Protein AF-A0A165FC86-F1 (afdb_monomer_lite)

Structure (mmCIF, N/CA/C/O backbone):
data_AF-A0A165FC86-F1
#
_entry.id   AF-A0A165FC86-F1
#
loop_
_atom_site.group_PDB
_atom_site.id
_atom_site.type_symbol
_atom_site.label_atom_id
_atom_site.label_alt_id
_atom_site.label_comp_id
_atom_site.label_asym_id
_atom_site.label_entity_id
_atom_site.label_seq_id
_atom_site.pdbx_PDB_ins_code
_atom_site.Cartn_x
_atom_site.Cartn_y
_atom_site.Cartn_z
_atom_site.occupancy
_atom_site.B_iso_or_equiv
_atom_site.auth_seq_id
_atom_site.auth_comp_id
_atom_site.auth_asym_id
_atom_site.auth_atom_id
_atom_site.pdbx_PDB_model_num
ATOM 1 N N . MET A 1 1 ? -1.847 -21.727 8.354 1.00 41.19 1 MET A N 1
ATOM 2 C CA . MET A 1 1 ? -1.848 -20.343 8.874 1.00 41.19 1 MET A CA 1
ATOM 3 C C . MET A 1 1 ? -2.088 -19.400 7.702 1.00 41.19 1 MET A C 1
ATOM 5 O O . MET A 1 1 ? -1.150 -19.081 6.995 1.00 41.19 1 MET A O 1
ATOM 9 N N . ALA A 1 2 ? -3.341 -19.026 7.451 1.00 46.56 2 ALA A N 1
ATOM 10 C CA . ALA A 1 2 ? -3.716 -17.982 6.496 1.00 46.56 2 ALA A CA 1
ATOM 11 C C . ALA A 1 2 ? -4.871 -17.217 7.147 1.00 46.56 2 ALA A C 1
ATOM 13 O O . ALA A 1 2 ? -6.039 -17.497 6.910 1.00 46.56 2 ALA A O 1
ATOM 14 N N . LYS A 1 3 ? -4.522 -16.380 8.127 1.00 47.34 3 LYS A N 1
ATOM 15 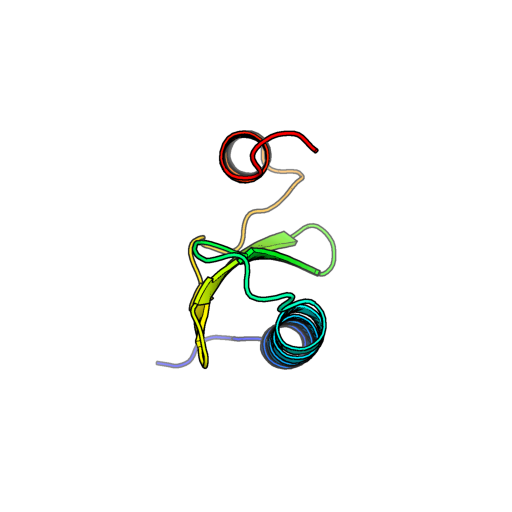C CA . LYS A 1 3 ? -5.484 -15.552 8.848 1.00 47.34 3 LYS A CA 1
ATOM 16 C C . LYS A 1 3 ? -5.641 -14.269 8.032 1.00 47.34 3 LYS A C 1
ATOM 18 O O . LYS A 1 3 ? -4.755 -13.422 8.049 1.00 47.34 3 LYS A O 1
ATOM 23 N N . ASP A 1 4 ? -6.709 -14.226 7.244 1.00 51.78 4 ASP A N 1
ATOM 24 C CA . ASP A 1 4 ? -7.319 -13.022 6.680 1.00 51.78 4 ASP A CA 1
ATOM 25 C C . ASP A 1 4 ? -6.375 -12.074 5.911 1.00 51.78 4 ASP A C 1
ATOM 27 O O . ASP A 1 4 ? -6.044 -10.969 6.359 1.00 51.78 4 ASP A O 1
ATOM 31 N N . ARG A 1 5 ? -6.030 -12.433 4.668 1.00 56.94 5 ARG A N 1
ATOM 32 C CA . ARG A 1 5 ? -6.096 -11.406 3.621 1.00 56.94 5 ARG A CA 1
ATOM 33 C C . ARG A 1 5 ? -7.553 -11.348 3.165 1.00 56.94 5 ARG A C 1
ATOM 35 O O . ARG A 1 5 ? -8.011 -12.300 2.543 1.00 56.94 5 ARG A O 1
ATOM 42 N N . PRO A 1 6 ? -8.315 -10.298 3.527 1.00 69.12 6 PRO A N 1
ATOM 43 C CA . PRO A 1 6 ? -9.629 -10.097 2.935 1.00 69.12 6 PRO A CA 1
ATOM 44 C C . PRO A 1 6 ? -9.444 -9.979 1.423 1.00 69.12 6 PRO A C 1
ATOM 46 O O . PRO A 1 6 ? -8.553 -9.244 0.998 1.00 69.12 6 PRO A O 1
ATOM 49 N N . ALA A 1 7 ? -10.273 -10.671 0.638 1.00 78.56 7 ALA A N 1
ATOM 50 C CA . ALA A 1 7 ? -10.195 -10.687 -0.828 1.00 78.56 7 ALA A CA 1
ATOM 51 C C . ALA A 1 7 ? -10.165 -9.276 -1.446 1.00 78.56 7 ALA A C 1
ATOM 53 O O . ALA A 1 7 ? -9.576 -9.064 -2.499 1.00 78.56 7 ALA A O 1
ATOM 54 N N . GLU A 1 8 ? -10.741 -8.295 -0.750 1.00 81.00 8 GLU A N 1
ATOM 55 C CA . GLU A 1 8 ? -10.718 -6.878 -1.115 1.00 81.00 8 GLU A CA 1
ATOM 56 C C . GLU A 1 8 ? -9.294 -6.308 -1.224 1.00 81.00 8 GLU A C 1
ATOM 58 O O . GLU A 1 8 ? -9.030 -5.488 -2.097 1.00 81.00 8 GLU A O 1
ATOM 63 N N . TRP A 1 9 ? -8.361 -6.749 -0.370 1.00 85.25 9 TRP A N 1
ATOM 64 C CA . TRP A 1 9 ? -6.966 -6.300 -0.419 1.00 85.25 9 TRP A CA 1
ATOM 65 C C . TRP A 1 9 ? -6.220 -6.88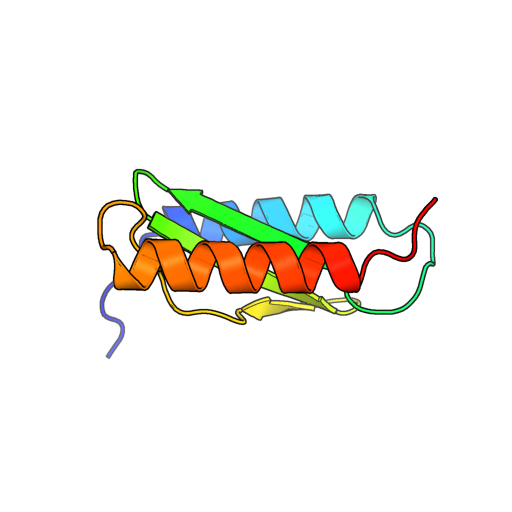0 -1.613 1.00 85.25 9 TRP A C 1
ATOM 67 O O . TRP A 1 9 ? -5.459 -6.152 -2.242 1.00 85.25 9 TRP A O 1
ATOM 77 N N . ASP A 1 10 ? -6.428 -8.164 -1.913 1.00 84.31 10 ASP A N 1
ATOM 78 C CA . ASP A 1 10 ? -5.785 -8.805 -3.062 1.00 84.31 10 ASP A CA 1
ATOM 79 C C . ASP A 1 10 ? -6.338 -8.215 -4.371 1.00 84.31 10 ASP A C 1
ATOM 81 O O . ASP A 1 10 ? -5.558 -7.792 -5.219 1.00 84.31 10 ASP A O 1
ATOM 85 N N . ALA A 1 11 ? -7.660 -8.038 -4.480 1.00 86.44 11 ALA A N 1
ATOM 86 C CA . ALA A 1 11 ? -8.290 -7.409 -5.643 1.00 86.44 11 ALA A CA 1
ATOM 87 C C . ALA A 1 11 ? -7.837 -5.951 -5.850 1.00 86.44 11 ALA A C 1
ATOM 89 O O . ALA A 1 11 ? -7.549 -5.535 -6.971 1.00 86.44 11 ALA A O 1
ATOM 90 N N . ALA A 1 12 ? -7.745 -5.160 -4.776 1.00 87.31 12 ALA A N 1
ATOM 91 C CA . ALA A 1 12 ? -7.269 -3.784 -4.874 1.00 87.31 12 ALA A CA 1
ATOM 92 C C . ALA A 1 12 ? -5.768 -3.704 -5.207 1.00 87.31 12 ALA A C 1
ATOM 94 O O . ALA A 1 12 ? -5.348 -2.784 -5.909 1.00 87.31 12 ALA A O 1
ATOM 95 N N . ALA A 1 13 ? -4.959 -4.661 -4.738 1.00 85.50 13 ALA A N 1
ATOM 96 C CA . ALA A 1 13 ? -3.550 -4.757 -5.107 1.00 85.50 13 ALA A CA 1
ATOM 97 C C . ALA A 1 13 ? -3.372 -5.134 -6.588 1.00 85.50 13 ALA A C 1
ATOM 99 O O . ALA A 1 13 ? -2.571 -4.494 -7.260 1.00 85.50 13 ALA A O 1
ATOM 100 N N . GLU A 1 14 ? -4.151 -6.084 -7.119 1.00 87.12 14 GLU A N 1
ATOM 101 C CA . GLU A 1 14 ? -4.148 -6.430 -8.553 1.00 87.12 14 GLU A CA 1
ATOM 102 C C . GLU A 1 14 ? -4.555 -5.235 -9.430 1.00 87.12 14 GLU A C 1
ATOM 104 O O . GLU A 1 14 ? -3.908 -4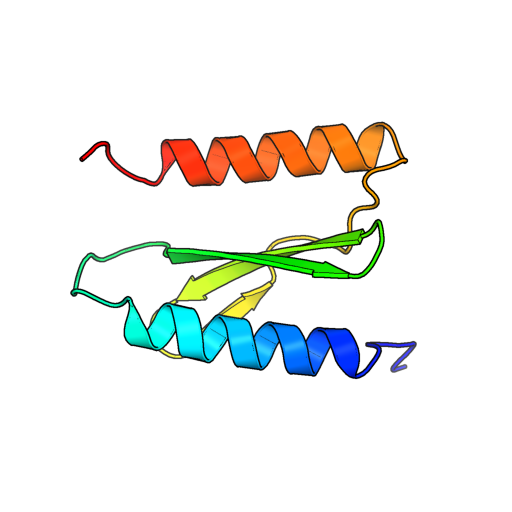.933 -10.433 1.00 87.12 14 GLU A O 1
ATOM 109 N N . GLN A 1 15 ? -5.593 -4.491 -9.033 1.00 86.44 15 GLN A N 1
ATOM 110 C CA . GLN A 1 15 ? -5.995 -3.271 -9.742 1.00 86.44 15 GLN A CA 1
ATOM 111 C C . GLN A 1 15 ? -4.896 -2.203 -9.725 1.00 86.44 15 GLN A C 1
ATOM 113 O O . GLN A 1 15 ? -4.656 -1.543 -10.740 1.00 86.44 15 GLN A O 1
ATOM 118 N N . LEU A 1 16 ? -4.222 -2.036 -8.583 1.00 85.94 16 LEU A N 1
ATOM 119 C CA . LEU A 1 16 ? -3.086 -1.131 -8.464 1.00 85.94 16 LEU A CA 1
ATOM 120 C C . LEU A 1 16 ? -1.927 -1.585 -9.363 1.00 85.94 16 LEU A C 1
ATOM 122 O O . LEU A 1 16 ? -1.337 -0.741 -10.031 1.00 85.94 16 LEU A O 1
ATOM 126 N N . GLU A 1 17 ? -1.634 -2.885 -9.444 1.00 85.19 17 GLU A N 1
ATOM 127 C CA . GLU A 1 17 ? -0.586 -3.430 -10.318 1.00 85.19 17 GLU A CA 1
ATOM 128 C C . GLU A 1 17 ? -0.831 -3.036 -11.770 1.00 85.19 17 GLU A C 1
ATOM 130 O O . GLU A 1 17 ? 0.012 -2.373 -12.376 1.00 85.19 17 GLU A O 1
ATOM 135 N N . HIS A 1 18 ? -2.024 -3.331 -12.285 1.00 83.56 18 HIS A N 1
ATOM 136 C CA . HIS A 1 18 ? -2.404 -2.995 -13.654 1.00 83.56 18 HIS A CA 1
ATOM 137 C C . HIS A 1 18 ? -2.356 -1.489 -13.938 1.00 83.56 18 HIS A C 1
ATOM 139 O O . HIS A 1 18 ? -1.908 -1.062 -15.006 1.00 83.56 18 HIS A O 1
ATOM 145 N N . TYR A 1 19 ? -2.776 -0.657 -12.980 1.00 81.94 19 TYR A N 1
ATOM 146 C CA . TYR A 1 19 ? -2.682 0.796 -13.115 1.00 81.94 19 TYR A CA 1
ATOM 147 C C . TYR A 1 19 ? -1.223 1.275 -13.212 1.00 81.94 19 TYR A C 1
ATOM 149 O O . TYR A 1 19 ? -0.901 2.157 -14.016 1.00 81.94 19 TYR A O 1
ATOM 157 N N . LEU A 1 20 ? -0.322 0.701 -12.412 1.00 79.69 20 LEU A N 1
ATOM 158 C CA . LEU A 1 20 ? 1.097 1.063 -12.417 1.00 79.69 20 LEU A CA 1
ATOM 159 C C . LEU A 1 20 ? 1.839 0.487 -13.637 1.00 79.69 20 LEU A C 1
ATOM 161 O O . LEU A 1 20 ? 2.746 1.144 -14.152 1.00 79.69 20 LEU A O 1
ATOM 165 N N . GLU A 1 21 ? 1.422 -0.672 -14.157 1.00 77.38 21 GLU A N 1
ATOM 166 C CA . GLU A 1 21 ? 1.893 -1.224 -15.434 1.00 77.38 21 GLU A CA 1
ATOM 167 C C . GLU A 1 21 ? 1.598 -0.282 -16.610 1.00 77.38 21 GLU A C 1
ATOM 169 O O . GLU A 1 21 ? 2.480 -0.038 -17.436 1.00 77.38 21 GLU A O 1
ATOM 174 N N . GLY A 1 22 ? 0.391 0.291 -16.662 1.00 68.38 22 GLY A N 1
ATOM 175 C CA . GLY A 1 22 ? -0.025 1.217 -17.722 1.00 68.38 22 GLY A CA 1
ATOM 176 C C . GLY A 1 22 ? 0.662 2.588 -17.681 1.00 68.38 22 GLY A C 1
ATOM 177 O O . GLY A 1 22 ? 0.783 3.246 -18.710 1.00 68.38 22 GLY A O 1
ATOM 178 N N . ASN A 1 23 ? 1.167 3.009 -16.517 1.00 65.75 23 ASN A N 1
ATOM 179 C CA . ASN A 1 23 ? 1.861 4.293 -16.328 1.00 65.75 23 ASN A CA 1
ATOM 180 C C . ASN A 1 23 ? 3.384 4.205 -16.527 1.00 65.75 23 ASN A C 1
ATOM 182 O O . ASN A 1 23 ? 4.139 5.132 -16.214 1.00 65.75 23 ASN A O 1
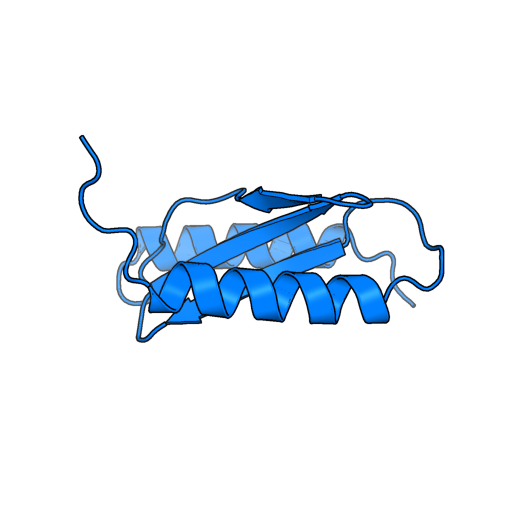ATOM 186 N N . ARG A 1 24 ? 3.868 3.076 -17.043 1.00 62.34 24 ARG A N 1
ATOM 187 C CA . ARG A 1 24 ? 5.286 2.752 -17.137 1.00 62.34 24 ARG A CA 1
ATOM 188 C C . ARG A 1 24 ? 5.934 3.395 -18.370 1.00 62.34 24 ARG A C 1
ATOM 190 O O . ARG A 1 24 ? 6.364 2.706 -19.288 1.00 62.34 24 ARG A O 1
ATOM 197 N N . ASN A 1 25 ? 6.090 4.720 -18.363 1.00 58.28 25 ASN A N 1
ATOM 198 C CA . ASN A 1 25 ? 6.779 5.490 -19.417 1.00 58.28 25 ASN A CA 1
ATOM 199 C C . ASN A 1 25 ? 8.319 5.322 -19.421 1.00 58.28 25 ASN A C 1
ATOM 201 O O . ASN A 1 25 ? 9.061 6.266 -19.676 1.00 58.28 25 ASN A O 1
ATOM 205 N N . GLY A 1 26 ? 8.840 4.132 -19.108 1.00 51.72 26 GLY A N 1
ATOM 206 C CA . GLY A 1 26 ? 10.278 3.835 -19.189 1.00 51.72 26 GLY A CA 1
ATOM 207 C C . GLY A 1 26 ? 11.176 4.538 -18.160 1.00 51.72 26 GLY A C 1
ATOM 208 O O . GLY A 1 26 ? 12.385 4.315 -18.170 1.00 51.72 26 GLY A O 1
ATOM 209 N N . LEU A 1 27 ? 10.625 5.335 -17.239 1.00 52.34 27 LEU A N 1
ATOM 210 C CA . LEU A 1 27 ? 11.399 5.948 -16.161 1.00 52.34 27 LEU A CA 1
ATOM 211 C C . LEU A 1 27 ? 11.698 4.902 -15.085 1.00 52.34 27 LEU A C 1
ATOM 213 O O . LEU A 1 27 ? 10.831 4.430 -14.350 1.00 52.34 27 LEU A O 1
ATOM 217 N N . GLY A 1 28 ? 12.956 4.473 -15.075 1.00 53.12 28 GLY A N 1
ATOM 218 C CA . GLY A 1 28 ? 13.474 3.491 -14.145 1.00 53.12 28 GLY A CA 1
ATOM 219 C C . GLY A 1 28 ? 13.372 3.938 -12.686 1.00 53.12 28 GLY A C 1
ATOM 220 O O . GLY A 1 28 ? 13.633 5.087 -12.351 1.00 53.12 28 GLY A O 1
ATOM 221 N N . LYS A 1 29 ? 13.126 2.929 -11.843 1.00 54.53 29 LYS A N 1
ATOM 222 C CA . LYS A 1 29 ? 13.174 2.893 -10.371 1.00 54.53 29 LYS A CA 1
ATOM 223 C C . LYS A 1 29 ? 11.943 3.436 -9.633 1.00 54.53 29 LYS A C 1
ATOM 225 O O . LYS A 1 29 ? 11.728 4.633 -9.544 1.00 54.53 29 LYS A O 1
ATOM 230 N N . GLY A 1 30 ? 11.255 2.499 -8.970 1.00 59.16 30 GLY A N 1
ATOM 231 C CA . GLY A 1 30 ? 10.423 2.751 -7.793 1.00 59.16 30 GLY A CA 1
ATOM 232 C C . GLY A 1 30 ? 9.132 3.496 -8.091 1.00 59.16 30 GLY A C 1
ATOM 233 O O . GLY A 1 30 ? 8.929 4.588 -7.575 1.00 59.16 30 GLY A O 1
ATOM 234 N N . VAL A 1 31 ? 8.252 2.915 -8.908 1.00 70.62 31 VAL A N 1
ATOM 235 C CA . VAL A 1 31 ? 6.874 3.409 -8.971 1.00 70.62 31 VAL A CA 1
ATOM 236 C C . VAL A 1 31 ? 6.190 2.937 -7.692 1.00 70.62 31 VAL A C 1
ATOM 238 O O . VAL A 1 31 ? 6.158 1.742 -7.420 1.00 70.62 31 VAL A O 1
ATOM 241 N N . TYR A 1 32 ? 5.694 3.855 -6.873 1.00 81.06 32 TYR A N 1
ATOM 242 C CA . TYR A 1 32 ? 5.043 3.511 -5.613 1.00 81.06 32 TYR A CA 1
ATOM 243 C C . TYR A 1 32 ? 3.533 3.678 -5.718 1.00 81.06 32 TYR A C 1
ATOM 245 O O . TYR A 1 32 ? 3.038 4.537 -6.446 1.00 81.06 32 TYR A O 1
ATOM 253 N N . GLY A 1 33 ? 2.810 2.867 -4.957 1.00 85.25 33 GLY A N 1
ATOM 254 C CA . GLY A 1 33 ? 1.363 2.948 -4.844 1.00 85.25 33 GLY A CA 1
ATOM 255 C C . GLY A 1 33 ? 0.895 2.583 -3.444 1.00 85.25 33 GLY A C 1
ATOM 256 O O . GLY A 1 33 ? 1.643 2.029 -2.635 1.00 85.25 33 GLY A O 1
ATOM 257 N N . ALA A 1 34 ? -0.358 2.901 -3.152 1.00 89.31 34 ALA A N 1
ATOM 258 C CA . ALA A 1 34 ? -0.991 2.569 -1.889 1.00 89.31 34 ALA A CA 1
ATOM 259 C C . ALA A 1 34 ? -2.414 2.076 -2.138 1.00 89.31 34 ALA A C 1
ATOM 261 O O . ALA A 1 34 ? -3.123 2.618 -2.982 1.00 89.31 34 ALA A O 1
ATOM 262 N N . VAL A 1 35 ? -2.826 1.073 -1.371 1.00 90.81 35 VAL A N 1
ATOM 263 C CA . VAL A 1 35 ? -4.214 0.617 -1.293 1.00 90.81 35 VAL A CA 1
ATOM 264 C C . VAL A 1 35 ? -4.790 1.110 0.028 1.00 90.81 35 VAL A C 1
ATOM 266 O O . VAL A 1 35 ? -4.188 0.892 1.081 1.00 90.81 35 VAL A O 1
ATOM 269 N N . ALA A 1 36 ? -5.953 1.755 -0.022 1.00 88.81 36 ALA A N 1
ATOM 270 C CA . ALA A 1 36 ? -6.695 2.191 1.154 1.00 88.81 36 ALA A CA 1
ATOM 271 C C . ALA A 1 36 ? -8.059 1.490 1.202 1.00 88.81 36 ALA A C 1
ATOM 273 O O . ALA A 1 36 ? -8.822 1.556 0.241 1.00 88.81 36 ALA A O 1
ATOM 274 N N . ILE A 1 37 ? -8.365 0.826 2.320 1.00 86.88 37 ILE A N 1
ATOM 275 C CA . ILE A 1 37 ? -9.646 0.148 2.562 1.00 86.88 37 ILE A CA 1
ATOM 276 C C . ILE A 1 37 ? -10.158 0.564 3.940 1.00 86.88 37 ILE A C 1
ATOM 278 O O . ILE A 1 37 ? -9.555 0.256 4.974 1.00 86.88 37 ILE A O 1
ATOM 282 N N . GLY A 1 38 ? -11.280 1.287 3.956 1.00 87.88 38 GLY A N 1
ATOM 283 C CA . GLY A 1 38 ? -11.798 1.918 5.166 1.00 87.88 38 GLY A CA 1
ATOM 284 C C . GLY A 1 38 ? -10.772 2.881 5.770 1.00 87.88 38 GLY A C 1
ATOM 285 O O . GLY A 1 38 ? -10.300 3.794 5.102 1.00 87.88 38 GLY A O 1
ATOM 286 N N . LEU A 1 39 ? -10.409 2.658 7.036 1.00 88.56 39 LEU A N 1
ATOM 287 C CA . LEU A 1 39 ? -9.425 3.465 7.774 1.00 88.56 39 LEU A CA 1
ATOM 288 C C . LEU A 1 39 ? -8.008 2.878 7.738 1.00 88.56 39 LEU A C 1
ATOM 290 O O . LEU A 1 39 ? -7.163 3.278 8.537 1.00 88.56 39 LEU A O 1
ATOM 294 N N . ARG A 1 40 ? -7.751 1.893 6.873 1.00 89.50 40 ARG A N 1
ATOM 295 C CA . ARG A 1 40 ? -6.462 1.202 6.789 1.00 89.50 40 ARG A CA 1
ATOM 296 C C . ARG A 1 40 ? -5.799 1.427 5.440 1.00 89.50 40 ARG A C 1
ATOM 298 O O . ARG A 1 40 ? -6.472 1.425 4.414 1.00 89.50 40 ARG A O 1
ATOM 305 N N . VAL A 1 41 ? -4.477 1.549 5.448 1.00 89.75 41 VAL A N 1
ATOM 306 C CA . VAL A 1 41 ? -3.645 1.790 4.265 1.00 89.75 41 VAL A CA 1
ATOM 307 C C . VAL A 1 41 ? -2.493 0.789 4.222 1.00 89.75 41 VAL A C 1
ATOM 309 O O . VAL A 1 41 ? -1.923 0.446 5.258 1.00 89.75 41 VAL A O 1
ATOM 312 N N . GLN A 1 42 ? -2.140 0.320 3.027 1.00 91.81 42 GLN A N 1
ATOM 313 C CA . GLN A 1 42 ? -0.959 -0.506 2.785 1.00 91.81 42 GLN A CA 1
ATOM 314 C C . GLN A 1 42 ? -0.200 -0.009 1.553 1.00 91.81 42 GLN A C 1
ATOM 316 O O . GLN A 1 42 ? -0.804 0.290 0.523 1.00 91.81 42 GLN A O 1
ATOM 321 N N . PHE A 1 43 ? 1.124 0.072 1.665 1.00 90.44 43 PHE A N 1
ATOM 322 C CA . PHE A 1 43 ? 2.005 0.620 0.641 1.00 90.44 43 PHE A CA 1
ATOM 323 C C . PHE A 1 43 ? 2.723 -0.468 -0.146 1.00 90.44 43 PHE A C 1
ATOM 325 O O . PHE A 1 43 ? 3.133 -1.503 0.392 1.00 90.44 43 PHE A O 1
ATOM 332 N N . TYR A 1 44 ? 2.937 -0.176 -1.422 1.00 89.00 44 TYR A N 1
ATOM 333 C CA . TYR A 1 44 ? 3.547 -1.073 -2.381 1.00 89.00 44 TYR A CA 1
ATOM 334 C C . TYR A 1 44 ? 4.591 -0.347 -3.228 1.00 89.00 44 TYR A C 1
ATOM 336 O O . TYR A 1 44 ? 4.445 0.824 -3.581 1.00 89.00 44 TYR A O 1
ATOM 344 N N . GLU A 1 45 ? 5.644 -1.074 -3.575 1.00 86.69 45 GLU A N 1
ATOM 345 C CA . GLU A 1 45 ? 6.610 -0.699 -4.595 1.00 86.69 45 GLU A CA 1
ATOM 346 C C . GLU A 1 45 ? 6.376 -1.583 -5.816 1.00 86.69 45 GLU A C 1
ATOM 348 O O . GLU A 1 45 ? 6.457 -2.812 -5.747 1.00 86.69 45 GLU A O 1
ATOM 353 N N . PHE A 1 46 ? 6.077 -0.953 -6.942 1.00 80.88 46 PHE A N 1
ATOM 354 C CA . PHE A 1 46 ? 6.033 -1.616 -8.225 1.00 80.88 46 PHE A CA 1
ATOM 355 C C . PHE A 1 46 ? 7.443 -1.683 -8.803 1.00 80.88 46 PHE A C 1
ATOM 357 O O . PHE A 1 46 ? 8.096 -0.681 -9.124 1.00 80.88 46 PHE A O 1
ATOM 364 N N . ILE A 1 47 ? 7.909 -2.915 -8.934 1.00 78.19 47 ILE A N 1
ATOM 365 C CA . ILE A 1 47 ? 9.132 -3.271 -9.628 1.00 78.19 47 ILE A CA 1
ATOM 366 C C . ILE A 1 47 ? 8.674 -3.862 -10.962 1.00 78.19 47 ILE A C 1
ATOM 368 O O . ILE A 1 47 ? 7.741 -4.648 -10.971 1.00 78.19 47 ILE A O 1
ATOM 372 N N . PRO A 1 48 ? 9.300 -3.525 -12.096 1.00 73.00 48 PRO A N 1
ATOM 373 C CA . PRO A 1 48 ? 9.094 -4.210 -13.368 1.00 73.00 48 PRO A CA 1
ATOM 374 C C . PRO A 1 48 ? 8.627 -5.680 -13.302 1.00 73.00 48 PRO A C 1
ATOM 376 O O . PRO A 1 48 ? 9.445 -6.567 -13.071 1.00 73.00 48 PRO A O 1
ATOM 379 N N . GLY A 1 49 ? 7.330 -5.925 -13.534 1.00 72.75 49 GLY A N 1
ATOM 380 C CA . GLY A 1 49 ? 6.732 -7.269 -13.553 1.00 72.75 49 GLY A CA 1
ATOM 381 C C . GLY A 1 49 ? 6.415 -7.884 -12.182 1.00 72.75 49 GLY A C 1
ATOM 382 O O . GLY A 1 49 ? 6.208 -9.093 -12.113 1.00 72.75 49 GLY A O 1
ATOM 383 N N . ARG A 1 50 ? 6.438 -7.097 -11.097 1.00 78.56 50 ARG A N 1
ATOM 384 C CA . ARG A 1 50 ? 5.979 -7.512 -9.764 1.00 78.56 50 ARG A CA 1
ATOM 385 C C . ARG A 1 50 ? 5.608 -6.328 -8.861 1.00 78.56 50 ARG A C 1
ATOM 387 O O . ARG A 1 50 ? 6.388 -5.385 -8.694 1.00 78.56 50 ARG A O 1
ATOM 394 N N . MET A 1 51 ? 4.507 -6.441 -8.130 1.00 83.62 51 MET A N 1
ATOM 395 C CA . MET A 1 51 ? 4.279 -5.629 -6.931 1.00 83.62 51 MET A CA 1
ATOM 396 C C . MET A 1 51 ? 4.913 -6.236 -5.677 1.00 83.62 51 MET A C 1
ATOM 398 O O . MET A 1 51 ? 4.736 -7.410 -5.356 1.00 83.62 51 MET A O 1
ATOM 402 N N . GLN A 1 52 ? 5.625 -5.405 -4.915 1.00 86.44 52 GLN A N 1
ATOM 403 C CA . GLN A 1 52 ? 6.154 -5.757 -3.604 1.00 86.44 52 GLN A CA 1
ATOM 404 C C . GLN A 1 52 ? 5.471 -4.921 -2.522 1.00 86.44 52 GLN A C 1
ATOM 406 O O . GLN A 1 52 ? 5.515 -3.696 -2.545 1.00 86.44 52 GLN A O 1
ATOM 411 N N . CYS A 1 53 ? 4.870 -5.584 -1.538 1.00 89.25 53 CYS A N 1
ATOM 412 C CA . CYS A 1 53 ? 4.353 -4.919 -0.345 1.00 89.25 53 CYS A CA 1
ATOM 413 C C . CYS A 1 53 ? 5.518 -4.418 0.522 1.00 89.25 53 CYS A C 1
ATOM 415 O O . CYS A 1 53 ? 6.420 -5.195 0.843 1.00 89.25 53 CYS A O 1
ATOM 417 N N . ILE A 1 54 ? 5.497 -3.140 0.908 1.00 88.94 54 ILE A N 1
ATOM 418 C CA . ILE A 1 54 ? 6.583 -2.490 1.667 1.00 88.94 54 ILE A CA 1
ATOM 419 C C . ILE A 1 54 ? 6.151 -1.985 3.048 1.00 88.94 54 ILE A C 1
ATOM 421 O O . ILE A 1 54 ? 6.972 -1.418 3.770 1.00 88.94 54 ILE A O 1
ATOM 425 N N . SER A 1 55 ? 4.886 -2.181 3.421 1.00 86.75 55 SER A N 1
ATOM 426 C CA . SER A 1 55 ? 4.373 -1.862 4.753 1.00 86.75 55 SER A CA 1
ATOM 427 C C . SER A 1 55 ? 3.419 -2.937 5.271 1.00 86.75 55 SER A C 1
ATOM 429 O O . SER A 1 55 ? 2.823 -3.706 4.511 1.00 86.75 55 SER A O 1
ATOM 431 N N . GLU A 1 56 ? 3.213 -2.947 6.583 1.00 87.69 56 GLU A N 1
ATOM 432 C CA . GLU A 1 56 ? 2.041 -3.588 7.181 1.00 87.69 56 GLU A CA 1
ATOM 433 C C . GLU A 1 56 ? 0.767 -2.771 6.880 1.00 87.69 56 GLU A C 1
ATOM 435 O O . GLU A 1 56 ? 0.821 -1.719 6.233 1.00 87.69 56 GLU A O 1
ATOM 440 N N . LYS A 1 57 ? -0.395 -3.264 7.325 1.00 88.75 57 LYS A N 1
ATOM 441 C CA . LYS A 1 57 ? -1.668 -2.534 7.234 1.00 88.75 57 LYS A CA 1
ATOM 442 C C . LYS A 1 57 ? -1.712 -1.491 8.351 1.00 88.75 57 LYS A C 1
ATOM 444 O O . LYS A 1 57 ? -1.884 -1.847 9.513 1.00 88.75 57 LYS A O 1
ATOM 449 N N . LEU A 1 58 ? -1.560 -0.224 7.993 1.00 88.00 58 LEU A N 1
ATOM 450 C CA . LEU A 1 58 ? -1.513 0.898 8.927 1.00 88.00 58 LEU A CA 1
ATOM 451 C C . LEU A 1 58 ? -2.911 1.485 9.106 1.00 88.00 58 LEU A C 1
ATOM 453 O O . LEU A 1 58 ? -3.618 1.676 8.121 1.00 88.00 58 LEU A O 1
ATOM 457 N N . THR A 1 59 ? -3.314 1.786 10.337 1.00 89.75 59 THR A N 1
ATOM 458 C CA . THR A 1 59 ? -4.607 2.422 10.627 1.00 89.75 59 THR A CA 1
ATOM 459 C C . THR A 1 59 ? -4.427 3.932 10.760 1.00 89.75 59 THR A C 1
ATOM 461 O O . THR A 1 59 ? -3.596 4.390 11.537 1.00 89.75 59 THR A O 1
ATOM 464 N N . VAL A 1 60 ? -5.237 4.712 10.048 1.00 85.06 60 VAL A N 1
ATOM 465 C CA . VAL A 1 60 ? -5.148 6.183 10.019 1.00 85.06 60 VAL A CA 1
ATOM 466 C C . VAL A 1 60 ? -5.536 6.820 11.358 1.00 85.06 60 VAL A C 1
ATOM 468 O O . VAL A 1 60 ? -5.022 7.872 11.714 1.00 85.06 60 VAL A O 1
ATOM 471 N N . THR A 1 61 ? -6.441 6.201 12.117 1.00 87.38 61 THR A N 1
ATOM 472 C CA . THR A 1 61 ? -6.897 6.734 13.413 1.00 87.38 61 THR A CA 1
ATOM 473 C C . THR A 1 61 ? -5.924 6.475 14.557 1.00 87.38 61 THR A C 1
ATOM 475 O O . THR A 1 61 ? -6.046 7.099 15.610 1.00 87.38 61 THR A O 1
ATOM 478 N N . ASP A 1 62 ? -4.968 5.566 14.365 1.00 88.75 62 ASP A N 1
ATOM 479 C CA . ASP A 1 62 ? -3.955 5.259 15.365 1.00 88.75 62 ASP A CA 1
ATOM 480 C C . ASP A 1 62 ? -2.783 6.215 15.159 1.00 88.75 62 ASP A C 1
ATOM 482 O O . ASP A 1 62 ? -2.248 6.309 14.057 1.00 88.75 62 ASP A O 1
ATOM 486 N N . ARG A 1 63 ? -2.352 6.917 16.212 1.00 87.69 63 ARG A N 1
ATOM 487 C CA . ARG A 1 63 ? -1.284 7.927 16.105 1.00 87.69 63 ARG A CA 1
ATOM 488 C C . ARG A 1 63 ? -0.009 7.374 15.458 1.00 87.69 63 ARG A C 1
ATOM 490 O O . ARG A 1 63 ? 0.533 7.997 14.555 1.00 87.69 63 ARG A O 1
ATOM 497 N N . SER A 1 64 ? 0.434 6.193 15.886 1.00 88.19 64 SER A N 1
ATOM 498 C CA . SER A 1 64 ? 1.600 5.520 15.304 1.00 88.19 64 SER A CA 1
ATOM 499 C C . SER A 1 64 ? 1.377 5.135 13.840 1.00 88.19 64 SER A C 1
ATOM 501 O O . SER A 1 64 ? 2.284 5.262 13.024 1.00 88.19 64 SER A O 1
ATOM 503 N N . GLY A 1 65 ? 0.165 4.695 13.489 1.00 85.31 65 GLY A N 1
ATOM 504 C CA . GLY A 1 65 ? -0.205 4.372 12.114 1.00 85.31 65 GLY A CA 1
ATOM 505 C C . GLY A 1 65 ? -0.192 5.604 11.211 1.00 85.31 65 GLY A C 1
ATOM 506 O O . GLY A 1 65 ? 0.385 5.548 10.128 1.00 85.31 65 GLY A O 1
ATOM 507 N N . ALA A 1 66 ? -0.749 6.724 11.673 1.00 86.88 66 ALA A N 1
ATOM 508 C CA . ALA A 1 66 ? -0.723 8.003 10.969 1.00 86.88 66 ALA A CA 1
ATOM 509 C C . ALA A 1 66 ? 0.711 8.513 10.747 1.00 86.88 66 ALA A C 1
ATOM 511 O O . ALA A 1 66 ? 1.074 8.826 9.615 1.00 86.88 66 ALA A O 1
ATOM 512 N N . GLU A 1 67 ? 1.551 8.505 11.788 1.00 91.25 67 GLU A N 1
ATOM 513 C CA . GLU A 1 67 ? 2.963 8.908 11.695 1.00 91.25 67 GLU A CA 1
ATOM 514 C C . GLU A 1 67 ? 3.735 8.030 10.686 1.00 91.25 67 GLU A C 1
ATOM 516 O O . GLU A 1 67 ? 4.522 8.534 9.884 1.00 91.25 67 GLU A O 1
ATOM 521 N N . MET A 1 68 ? 3.482 6.716 10.657 1.00 88.62 68 MET A N 1
ATOM 522 C CA . MET A 1 68 ? 4.091 5.814 9.670 1.00 88.62 68 MET A CA 1
ATOM 523 C C . MET A 1 68 ? 3.572 6.059 8.246 1.00 88.62 68 MET A C 1
ATOM 525 O O . MET A 1 68 ? 4.351 6.012 7.292 1.00 88.62 68 MET A O 1
ATOM 529 N N . ILE A 1 69 ? 2.273 6.330 8.084 1.00 88.38 69 ILE A N 1
ATOM 530 C CA . ILE A 1 69 ? 1.668 6.683 6.791 1.00 88.38 69 ILE A CA 1
ATOM 531 C C . ILE A 1 69 ? 2.337 7.937 6.226 1.00 88.38 69 ILE A C 1
ATOM 533 O O . ILE A 1 69 ? 2.736 7.937 5.060 1.00 88.38 69 ILE A O 1
ATOM 537 N N . GLU A 1 70 ? 2.515 8.972 7.045 1.00 89.25 70 GLU A N 1
ATOM 538 C CA . GLU A 1 70 ? 3.197 10.205 6.647 1.00 89.25 70 GLU A CA 1
ATOM 539 C C . GLU A 1 70 ? 4.638 9.936 6.205 1.00 89.25 70 GLU A C 1
ATOM 541 O O . GLU A 1 70 ? 5.011 10.331 5.101 1.00 89.25 70 GLU A O 1
ATOM 546 N N . GLN A 1 71 ? 5.409 9.161 6.974 1.00 87.19 71 GLN A N 1
ATOM 547 C CA . GLN A 1 71 ? 6.784 8.795 6.606 1.00 87.19 71 GLN A CA 1
ATOM 548 C C . GLN A 1 71 ? 6.859 8.055 5.260 1.00 87.19 71 GLN A C 1
ATOM 550 O O . GLN A 1 71 ? 7.756 8.302 4.445 1.00 87.19 71 GLN A O 1
ATOM 555 N N . HIS A 1 72 ? 5.915 7.147 4.989 1.00 86.44 72 HIS A N 1
ATOM 556 C CA . HIS A 1 72 ? 5.842 6.459 3.701 1.00 86.44 72 HIS A CA 1
ATOM 557 C C . HIS A 1 72 ? 5.500 7.427 2.558 1.00 86.44 72 HIS A C 1
ATOM 559 O O . HIS A 1 72 ? 6.137 7.362 1.503 1.00 86.44 72 HIS A O 1
ATOM 565 N N . LEU A 1 73 ? 4.552 8.346 2.769 1.00 84.50 73 LEU A N 1
ATOM 566 C CA . LEU A 1 73 ? 4.187 9.398 1.812 1.00 84.50 73 LEU A CA 1
ATOM 567 C C . LEU A 1 73 ? 5.356 10.339 1.514 1.00 84.50 73 LEU A C 1
ATOM 569 O O . LEU A 1 73 ? 5.615 10.629 0.346 1.00 84.50 73 LEU A O 1
ATOM 573 N N . GLU A 1 74 ? 6.105 10.768 2.525 1.00 85.00 74 GLU A N 1
ATOM 574 C CA . GLU A 1 74 ? 7.306 11.588 2.344 1.00 85.00 74 GLU A CA 1
ATOM 575 C C . GLU A 1 74 ? 8.386 10.846 1.553 1.00 85.00 74 GLU A C 1
ATOM 577 O O . GLU A 1 74 ? 8.932 11.388 0.590 1.00 85.00 74 GLU A O 1
ATOM 582 N N . ARG A 1 75 ? 8.633 9.567 1.864 1.00 79.56 75 ARG A N 1
ATOM 583 C CA . ARG A 1 75 ? 9.587 8.735 1.115 1.00 79.56 75 ARG A CA 1
ATOM 584 C C . ARG A 1 75 ? 9.202 8.586 -0.358 1.00 79.56 75 ARG A C 1
ATOM 586 O O . ARG A 1 75 ? 10.089 8.557 -1.211 1.00 79.56 75 ARG A O 1
ATOM 593 N N . MET A 1 76 ? 7.907 8.485 -0.658 1.00 76.25 76 MET A N 1
ATOM 594 C CA . MET A 1 76 ? 7.408 8.435 -2.035 1.00 76.25 76 MET A CA 1
ATOM 595 C C . MET A 1 76 ? 7.583 9.777 -2.753 1.00 76.25 76 MET A C 1
ATOM 597 O O . MET A 1 76 ? 8.025 9.789 -3.900 1.00 76.25 76 MET A O 1
ATOM 601 N N . LYS A 1 77 ? 7.334 10.903 -2.070 1.00 68.44 77 LYS A N 1
ATOM 602 C CA . LYS A 1 77 ? 7.565 12.253 -2.615 1.00 68.44 77 LYS A CA 1
ATOM 603 C C . LYS A 1 77 ? 9.044 12.518 -2.903 1.00 68.44 77 LYS A C 1
ATOM 605 O O . LYS A 1 77 ? 9.363 13.013 -3.973 1.00 68.44 77 LYS A O 1
ATOM 610 N N . CYS A 1 78 ? 9.953 12.145 -1.999 1.00 56.72 78 CYS A N 1
ATOM 611 C CA . CYS A 1 78 ? 11.397 12.345 -2.184 1.00 56.72 78 CYS A CA 1
ATOM 612 C C . CYS A 1 78 ? 12.002 11.498 -3.315 1.00 56.72 78 CYS A C 1
ATOM 614 O O . CYS A 1 78 ? 13.093 11.806 -3.791 1.00 56.72 78 CYS A O 1
ATOM 616 N N . LYS A 1 79 ? 11.334 10.411 -3.720 1.00 55.94 79 LYS A N 1
ATOM 617 C CA . LYS A 1 79 ? 11.785 9.527 -4.804 1.00 55.94 79 LYS A CA 1
ATOM 618 C C . LYS A 1 79 ? 11.167 9.836 -6.161 1.00 55.94 79 LYS A C 1
ATOM 620 O O . LYS A 1 79 ? 11.665 9.309 -7.150 1.00 55.94 79 LYS A O 1
ATOM 625 N N . ALA A 1 80 ? 10.140 10.678 -6.220 1.00 49.19 80 ALA A N 1
ATOM 626 C CA . ALA A 1 80 ? 9.735 11.317 -7.458 1.00 49.19 80 ALA A CA 1
ATOM 627 C C . ALA A 1 80 ? 10.688 12.505 -7.681 1.00 49.19 80 ALA A C 1
ATOM 629 O O . ALA A 1 80 ? 10.538 13.520 -6.998 1.00 49.19 80 ALA A O 1
ATOM 630 N N . PRO A 1 81 ? 11.715 12.409 -8.552 1.00 42.81 81 PRO A N 1
ATOM 631 C CA . PRO A 1 81 ? 12.439 13.608 -8.946 1.00 42.81 81 PRO A CA 1
ATOM 632 C C . PRO A 1 81 ? 11.413 14.587 -9.518 1.00 42.81 81 PRO A C 1
ATOM 634 O O . PRO A 1 81 ? 10.541 14.184 -10.290 1.00 42.81 81 PRO A O 1
ATOM 637 N N . GLY A 1 82 ? 11.482 15.839 -9.063 1.00 44.59 82 GLY A N 1
ATOM 638 C CA . GLY A 1 82 ? 10.612 16.906 -9.537 1.00 44.59 82 GLY A CA 1
ATOM 639 C C . GLY A 1 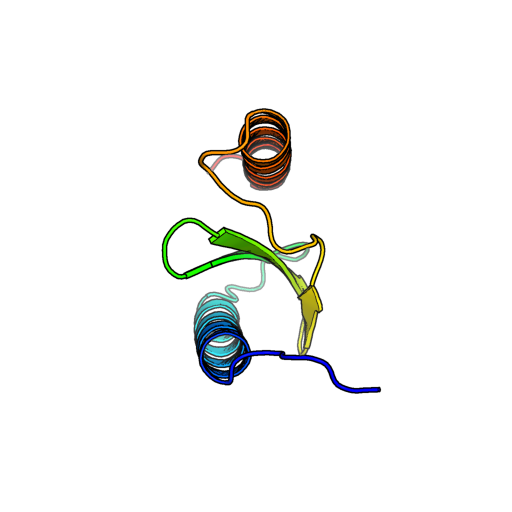82 ? 10.546 16.911 -11.062 1.00 44.59 82 GLY A C 1
ATOM 640 O O . GLY A 1 82 ? 11.572 16.770 -11.729 1.00 44.59 82 GLY A O 1
ATOM 641 N N . ILE A 1 83 ? 9.319 17.014 -11.570 1.00 40.41 83 ILE A N 1
ATOM 642 C CA . ILE A 1 83 ? 9.038 17.413 -12.952 1.00 40.41 83 ILE A CA 1
ATOM 643 C C . ILE A 1 83 ? 9.609 18.817 -13.162 1.00 40.41 83 ILE A C 1
ATOM 645 O O . ILE A 1 83 ? 9.452 19.643 -12.231 1.00 40.41 83 ILE A O 1
#

Organism: Xylona heveae (strain CBS 132557 / TC161) (NCBI:txid1328760)

pLDDT: mean 77.07, std 14.87, range [40.41, 91.81]

Radius of gyration: 13.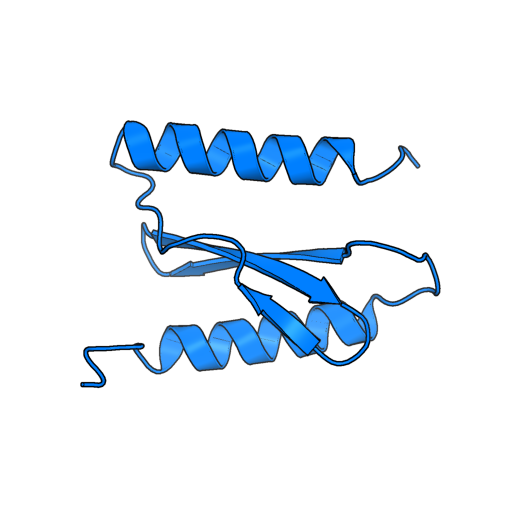47 Å; chains: 1; bounding box: 25×38×36 Å

Secondary structure (DSSP, 8-state):
------HHHHHHHHHHHHHHHHT--S--S-EEEEEEETTEEEEEEEETTEEEE-S--EETTSHHHHHHHHHHHHHHHHHS---

Sequence (83 aa):
MAKDRPAEWDAAAEQLEHYLEGNRNGLGKGVYGAVAIGLRVQFYEFIPGRMQCISEKLTVTDRSGAEMIEQHLERMKCKAPGI

Foldseek 3Di:
DDPDPDVVNVVQVVVVLVVVVVVPPPDDDWDKDWDDDDQWIWIWTDDVPDIDTDDDTAGCPDPVSVVVVVVVVVVNVVPPDDD